Protein AF-A0A7V1K3L9-F1 (afdb_monomer_lite)

Sequence (77 aa):
MDELDEKIHIAFINSFAVIIHNKDAKELIGADAGWFIHNPKYDATMEEVETMLDYFVEIEDYEKCSEIKNYIDANTI

Secondary structure (DSSP, 8-state):
--HHHHHHHHHHHHHHHHHTT---HHHHHTTS----SS-TTSPPPHHHHHHHHHHHHHTT-HHHHHHHHHHHHHH--

Foldseek 3Di:
DDPVVVLVVLQLVLQLCCQLVVDDLVVQCPPVSNHHLDDSVDHDDVVSLVVSLVVCVVVVVVVSNVSSVVVVVVPVD

Radius of gyration: 12.19 Å; chains: 1; bounding box: 29×28×29 Å

Structure (mmCIF, N/CA/C/O backbone):
data_AF-A0A7V1K3L9-F1
#
_entry.id   AF-A0A7V1K3L9-F1
#
loop_
_atom_site.group_PDB
_atom_site.id
_atom_site.type_symbol
_atom_site.label_atom_id
_atom_site.label_alt_id
_atom_site.label_comp_id
_atom_site.label_asym_id
_atom_site.label_entity_id
_atom_site.label_seq_id
_atom_site.pdbx_PDB_ins_code
_atom_site.Cartn_x
_atom_site.Cartn_y
_atom_site.Cartn_z
_atom_site.occupancy
_atom_site.B_iso_or_equiv
_atom_site.auth_seq_id
_atom_site.auth_comp_id
_atom_site.auth_asym_id
_atom_site.auth_atom_id
_atom_site.pdbx_PDB_model_num
ATOM 1 N N . MET A 1 1 ? 13.011 14.260 -8.319 1.00 64.56 1 MET A N 1
ATOM 2 C CA . MET A 1 1 ? 12.720 12.911 -7.827 1.00 64.56 1 MET A CA 1
ATOM 3 C C . MET A 1 1 ? 13.916 12.082 -8.206 1.00 64.56 1 MET A C 1
ATOM 5 O O . MET A 1 1 ? 14.258 12.053 -9.387 1.00 64.56 1 MET A O 1
ATOM 9 N N . ASP A 1 2 ? 14.657 11.624 -7.210 1.00 82.38 2 ASP A N 1
ATOM 10 C CA . ASP A 1 2 ? 15.816 10.778 -7.463 1.00 82.38 2 ASP A CA 1
ATOM 11 C C . ASP A 1 2 ? 15.369 9.332 -7.769 1.00 82.38 2 ASP A C 1
ATOM 13 O O . ASP A 1 2 ? 14.190 8.992 -7.678 1.00 82.38 2 ASP A O 1
ATOM 17 N N . GLU A 1 3 ? 16.298 8.480 -8.208 1.00 82.12 3 GLU A N 1
ATOM 18 C CA . GLU A 1 3 ? 15.999 7.078 -8.549 1.00 82.12 3 GLU A CA 1
ATOM 19 C C . GLU A 1 3 ? 15.524 6.262 -7.326 1.00 82.12 3 GLU A C 1
ATOM 21 O O . GLU A 1 3 ? 14.894 5.213 -7.470 1.00 82.12 3 GLU A O 1
ATOM 26 N N . LEU A 1 4 ? 15.845 6.714 -6.108 1.00 83.81 4 LEU A N 1
ATOM 27 C CA . LEU A 1 4 ? 15.453 6.051 -4.869 1.00 83.81 4 LEU A CA 1
ATOM 28 C C . LEU A 1 4 ? 13.989 6.358 -4.530 1.00 83.81 4 LEU A C 1
ATOM 30 O O . LEU A 1 4 ? 13.240 5.427 -4.236 1.00 83.81 4 LEU A O 1
ATOM 34 N N . ASP A 1 5 ? 13.573 7.617 -4.654 1.00 88.31 5 ASP A N 1
ATOM 35 C CA . ASP A 1 5 ? 12.191 8.071 -4.493 1.00 88.31 5 ASP A CA 1
ATOM 36 C C . ASP A 1 5 ? 11.248 7.303 -5.429 1.00 88.31 5 ASP A C 1
ATOM 38 O O . ASP A 1 5 ? 10.172 6.869 -5.021 1.00 88.31 5 ASP A O 1
ATOM 42 N N . GLU A 1 6 ? 11.665 7.079 -6.680 1.00 90.00 6 GLU A N 1
ATOM 43 C CA . GLU A 1 6 ? 10.875 6.327 -7.660 1.00 90.00 6 GLU A CA 1
ATOM 44 C C . GLU A 1 6 ? 10.704 4.857 -7.248 1.00 90.00 6 GLU A C 1
ATOM 46 O O . GLU A 1 6 ? 9.596 4.322 -7.298 1.00 90.00 6 GLU A O 1
ATOM 51 N N . LYS A 1 7 ? 11.768 4.203 -6.763 1.00 91.19 7 LYS A N 1
ATOM 52 C CA . LYS A 1 7 ? 11.691 2.816 -6.266 1.00 91.19 7 LYS A CA 1
ATOM 53 C C . LYS A 1 7 ? 10.826 2.700 -5.017 1.00 91.19 7 LYS A C 1
ATOM 55 O O . LYS A 1 7 ? 10.074 1.735 -4.897 1.00 91.19 7 LYS A O 1
ATOM 60 N N . ILE A 1 8 ? 10.913 3.672 -4.110 1.00 93.00 8 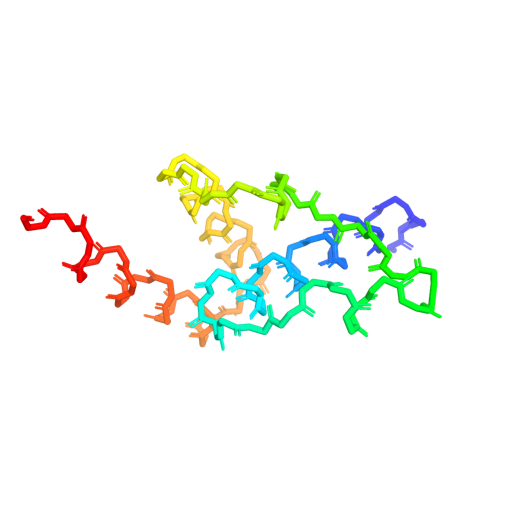ILE A N 1
ATOM 61 C CA . ILE A 1 8 ? 10.063 3.742 -2.918 1.00 93.00 8 ILE A CA 1
ATOM 62 C C . ILE A 1 8 ? 8.601 3.908 -3.339 1.00 93.00 8 ILE A C 1
ATOM 64 O O . ILE A 1 8 ? 7.751 3.143 -2.888 1.00 93.00 8 ILE A O 1
ATOM 68 N N . HIS A 1 9 ? 8.309 4.826 -4.263 1.00 94.88 9 HIS A N 1
ATOM 69 C CA . HIS A 1 9 ? 6.957 5.005 -4.789 1.00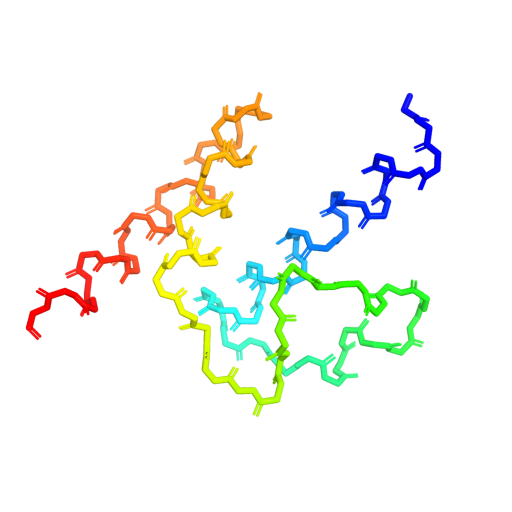 94.88 9 HIS A CA 1
ATOM 70 C C . HIS A 1 9 ? 6.412 3.713 -5.410 1.00 94.88 9 HIS A C 1
ATOM 72 O O . HIS A 1 9 ? 5.315 3.273 -5.065 1.00 94.88 9 HIS A O 1
ATOM 78 N N . ILE A 1 10 ? 7.201 3.048 -6.261 1.00 93.50 10 ILE A N 1
ATOM 79 C CA . ILE A 1 10 ? 6.840 1.752 -6.851 1.00 93.50 10 ILE A CA 1
ATOM 80 C C . ILE A 1 10 ? 6.566 0.712 -5.754 1.00 93.50 10 ILE A C 1
ATOM 82 O O . ILE A 1 10 ? 5.585 -0.026 -5.850 1.00 93.50 10 ILE A O 1
ATOM 86 N N . ALA A 1 11 ? 7.369 0.684 -4.684 1.00 95.06 11 ALA A N 1
ATOM 87 C CA . ALA A 1 11 ? 7.177 -0.236 -3.565 1.00 95.06 11 ALA A CA 1
ATOM 88 C C . ALA A 1 11 ? 5.813 -0.072 -2.883 1.00 95.06 11 ALA A C 1
ATOM 90 O O . ALA A 1 11 ? 5.144 -1.072 -2.588 1.00 95.06 11 ALA A O 1
ATOM 91 N N . PHE A 1 12 ? 5.378 1.170 -2.668 1.00 97.25 12 PHE A N 1
ATOM 92 C CA . PHE A 1 12 ? 4.063 1.473 -2.103 1.00 97.25 12 PHE A CA 1
ATOM 93 C C . PHE A 1 12 ? 2.928 1.135 -3.071 1.00 97.25 12 PHE A C 1
ATOM 95 O O . PHE A 1 12 ? 1.970 0.474 -2.673 1.00 97.25 12 PHE A O 1
ATOM 102 N N . ILE A 1 13 ? 3.050 1.498 -4.351 1.00 96.00 13 ILE A N 1
ATOM 103 C CA . ILE A 1 13 ? 2.031 1.202 -5.373 1.00 96.00 13 ILE A CA 1
ATOM 104 C C . ILE A 1 13 ? 1.813 -0.304 -5.533 1.00 96.00 13 ILE A C 1
ATOM 106 O O . ILE A 1 13 ? 0.674 -0.775 -5.573 1.00 96.00 13 ILE A O 1
ATOM 110 N N . ASN A 1 14 ? 2.890 -1.080 -5.583 1.00 95.19 14 ASN A N 1
ATOM 111 C CA . ASN A 1 14 ? 2.795 -2.529 -5.694 1.00 95.19 14 ASN A CA 1
ATOM 112 C C . ASN A 1 14 ? 2.218 -3.169 -4.435 1.00 95.19 14 ASN A C 1
ATOM 114 O O . ASN A 1 14 ? 1.418 -4.098 -4.527 1.00 95.19 14 ASN A O 1
ATOM 118 N N . SER A 1 15 ? 2.596 -2.668 -3.258 1.00 96.50 15 SER A N 1
ATOM 119 C CA . SER A 1 15 ? 2.060 -3.188 -1.999 1.00 96.50 15 SER A CA 1
ATOM 120 C C . SER A 1 15 ? 0.574 -2.900 -1.865 1.00 96.50 15 SER A C 1
ATOM 122 O O . SER A 1 15 ? -0.184 -3.791 -1.501 1.00 96.50 15 SER A O 1
ATOM 124 N N . PHE A 1 16 ? 0.135 -1.717 -2.284 1.00 97.56 16 PHE A N 1
ATOM 125 C CA . PHE A 1 16 ? -1.276 -1.364 -2.359 1.00 97.56 16 PHE A CA 1
ATOM 126 C C . PHE A 1 16 ? -2.047 -2.308 -3.287 1.00 97.56 16 PHE A C 1
ATOM 128 O O . PHE A 1 16 ? -3.082 -2.856 -2.913 1.00 97.56 16 PHE A O 1
ATOM 135 N N . ALA A 1 17 ? -1.509 -2.575 -4.478 1.00 95.62 17 ALA A N 1
ATOM 136 C CA . ALA A 1 17 ? -2.109 -3.505 -5.427 1.00 95.62 17 ALA A CA 1
ATOM 137 C C . ALA A 1 17 ? -2.263 -4.932 -4.866 1.00 95.62 17 ALA A C 1
ATOM 139 O O . ALA A 1 17 ? -3.284 -5.575 -5.108 1.00 95.62 17 ALA A O 1
ATOM 140 N N . VAL A 1 18 ? -1.271 -5.428 -4.125 1.00 95.00 18 VAL A N 1
ATOM 141 C CA . VAL A 1 18 ? -1.324 -6.768 -3.522 1.00 95.00 18 VAL A CA 1
ATOM 142 C C . VAL A 1 18 ? -2.271 -6.795 -2.325 1.00 95.00 18 VAL A C 1
ATOM 144 O O . VAL A 1 18 ? -3.154 -7.640 -2.275 1.00 95.00 18 VAL A O 1
ATOM 147 N N . ILE A 1 19 ? -2.131 -5.861 -1.386 1.00 96.62 19 ILE A N 1
ATOM 148 C CA . ILE A 1 19 ? -2.837 -5.909 -0.099 1.0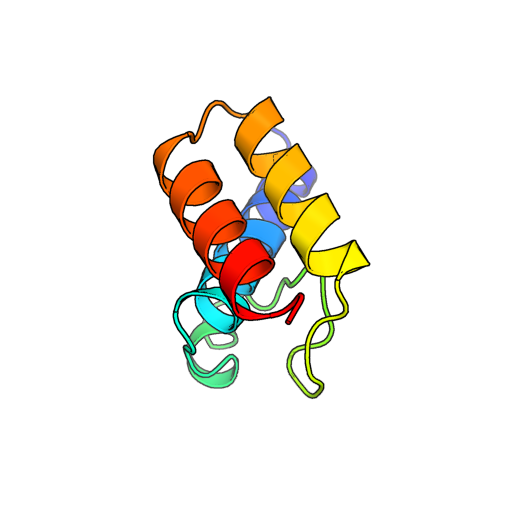0 96.62 19 ILE A CA 1
ATOM 149 C C . ILE A 1 19 ? -4.303 -5.488 -0.251 1.00 96.62 19 ILE A C 1
ATOM 151 O O . ILE A 1 19 ? -5.198 -6.168 0.241 1.00 96.62 19 ILE A O 1
ATOM 155 N N . ILE A 1 20 ? -4.563 -4.377 -0.946 1.00 97.38 20 ILE A N 1
ATOM 156 C CA . ILE A 1 20 ? -5.901 -3.770 -1.024 1.00 97.38 20 ILE A CA 1
ATOM 157 C C . ILE A 1 20 ? -6.717 -4.360 -2.175 1.00 97.38 20 ILE A C 1
ATOM 159 O O . ILE A 1 20 ? -7.917 -4.591 -2.037 1.00 97.38 20 ILE A O 1
ATOM 163 N N . HIS A 1 21 ? -6.070 -4.659 -3.304 1.00 95.12 21 HIS A N 1
ATOM 164 C CA . HIS A 1 21 ? -6.746 -5.191 -4.493 1.00 95.12 21 HIS A CA 1
ATOM 165 C C . HIS A 1 21 ? -6.521 -6.686 -4.738 1.00 95.12 21 HIS A C 1
ATOM 167 O O . HIS A 1 21 ? -7.024 -7.208 -5.735 1.00 95.12 21 HIS A O 1
ATOM 173 N N . ASN A 1 22 ? -5.795 -7.378 -3.856 1.00 92.69 22 ASN A N 1
ATOM 174 C CA . ASN A 1 22 ? -5.543 -8.817 -3.943 1.00 92.69 22 ASN A CA 1
ATOM 175 C C . ASN A 1 22 ? -4.931 -9.259 -5.291 1.00 92.69 22 ASN A C 1
ATOM 177 O O . ASN A 1 22 ? -5.290 -10.305 -5.838 1.00 92.69 22 ASN A O 1
ATOM 181 N N . LYS A 1 23 ? -4.043 -8.437 -5.872 1.00 91.94 23 LYS A N 1
ATOM 182 C CA . LYS A 1 23 ? -3.299 -8.804 -7.089 1.00 91.94 23 LYS A CA 1
ATOM 183 C C . LYS A 1 23 ? -2.184 -9.801 -6.770 1.00 91.94 23 LYS A C 1
ATOM 185 O O . LYS A 1 23 ? -1.553 -9.710 -5.721 1.00 91.94 23 LYS A O 1
ATOM 190 N N . ASP A 1 24 ? -1.886 -10.711 -7.702 1.00 90.25 24 ASP A N 1
ATOM 191 C CA . ASP A 1 24 ? -0.753 -11.631 -7.549 1.00 90.25 24 ASP A CA 1
ATOM 192 C C . ASP A 1 24 ? 0.567 -10.864 -7.721 1.00 90.25 24 ASP A C 1
ATOM 194 O O . ASP A 1 24 ? 0.865 -10.308 -8.780 1.00 90.25 24 ASP A O 1
ATOM 198 N N . ALA A 1 25 ? 1.400 -10.869 -6.680 1.00 89.12 25 ALA A N 1
ATOM 199 C CA . ALA A 1 25 ? 2.708 -10.227 -6.703 1.00 89.12 25 ALA A CA 1
ATOM 200 C C . ALA A 1 25 ? 3.610 -10.732 -7.843 1.00 89.12 25 ALA A C 1
ATOM 202 O O . ALA A 1 25 ? 4.437 -9.977 -8.353 1.00 89.12 25 ALA A O 1
ATOM 203 N N . LYS A 1 26 ? 3.452 -11.984 -8.298 1.00 85.62 26 LYS A N 1
ATOM 204 C CA . LYS A 1 26 ? 4.222 -12.531 -9.429 1.00 85.62 26 LYS A CA 1
ATOM 205 C C . LYS A 1 26 ? 3.952 -11.795 -10.735 1.00 85.62 26 LYS A C 1
ATOM 207 O O . LYS A 1 26 ? 4.861 -11.696 -11.556 1.00 85.62 26 LYS A O 1
ATOM 212 N N . GLU A 1 27 ? 2.744 -11.270 -10.918 1.00 81.50 27 GLU A N 1
ATOM 213 C CA . GLU A 1 27 ? 2.380 -10.480 -12.097 1.00 81.50 27 GLU A CA 1
ATOM 214 C C . GLU A 1 27 ? 3.066 -9.105 -12.090 1.00 81.50 27 GLU A C 1
ATOM 216 O O . GLU A 1 27 ? 3.309 -8.535 -13.151 1.00 81.50 27 GLU A O 1
ATOM 221 N N . LEU A 1 28 ? 3.446 -8.602 -10.909 1.00 76.44 28 LEU A N 1
ATOM 222 C CA . LEU A 1 28 ? 4.106 -7.304 -10.719 1.00 76.44 28 LEU A CA 1
ATOM 223 C C . LEU A 1 28 ? 5.644 -7.389 -10.798 1.00 76.44 28 LEU A C 1
ATOM 225 O O . LEU A 1 28 ? 6.312 -6.407 -11.109 1.00 76.44 28 LEU A O 1
ATOM 229 N N . ILE A 1 29 ? 6.223 -8.572 -10.565 1.00 72.25 29 ILE A N 1
ATOM 230 C CA . ILE A 1 29 ? 7.683 -8.794 -10.505 1.00 72.25 29 ILE A CA 1
ATOM 231 C C . ILE A 1 29 ? 8.343 -8.863 -11.901 1.00 72.25 29 ILE A C 1
ATOM 233 O O . ILE A 1 29 ? 9.556 -8.700 -12.020 1.00 72.25 29 ILE A O 1
ATOM 237 N N . GLY A 1 30 ? 7.579 -9.068 -12.978 1.00 62.16 30 GLY A N 1
ATOM 238 C CA . GLY A 1 30 ? 8.109 -9.377 -14.315 1.00 62.16 30 GLY A CA 1
ATOM 239 C C . GLY A 1 30 ? 8.813 -8.248 -15.087 1.00 62.16 30 GLY A C 1
ATOM 240 O O . GLY A 1 30 ? 9.225 -8.495 -16.218 1.00 62.16 30 GLY A O 1
ATOM 241 N N . ALA A 1 31 ? 8.944 -7.034 -14.537 1.00 55.34 31 ALA A N 1
ATOM 242 C CA . ALA A 1 31 ? 9.323 -5.845 -15.316 1.00 55.34 31 ALA A CA 1
ATOM 243 C C . ALA A 1 31 ? 10.248 -4.832 -14.598 1.00 55.34 31 ALA A C 1
ATOM 245 O O . ALA A 1 31 ? 10.104 -3.639 -14.817 1.00 55.34 31 ALA A O 1
ATOM 246 N N . ASP A 1 32 ? 11.166 -5.260 -13.722 1.00 55.50 32 ASP A N 1
ATOM 247 C CA . ASP A 1 32 ? 12.014 -4.373 -12.880 1.00 55.50 32 ASP A CA 1
ATOM 248 C C . ASP A 1 32 ? 11.258 -3.587 -11.780 1.00 55.50 32 ASP A C 1
ATOM 250 O O . ASP A 1 32 ? 11.857 -2.848 -10.997 1.00 55.50 32 ASP A O 1
ATOM 254 N N . ALA A 1 33 ? 9.953 -3.836 -11.632 1.00 61.75 33 ALA A N 1
ATOM 255 C CA . ALA A 1 33 ? 9.078 -3.277 -10.601 1.00 61.75 33 ALA A CA 1
ATOM 256 C C . ALA A 1 33 ? 8.871 -4.235 -9.410 1.00 61.75 33 ALA A C 1
ATOM 258 O O . ALA A 1 33 ? 7.810 -4.257 -8.807 1.00 61.75 33 ALA A O 1
ATOM 259 N N . GLY A 1 34 ? 9.863 -5.051 -9.046 1.00 78.38 34 GLY A N 1
ATOM 260 C CA . GLY A 1 34 ? 9.757 -6.032 -7.952 1.00 78.38 34 GLY A CA 1
ATOM 261 C C . GLY A 1 34 ? 9.875 -5.451 -6.536 1.00 78.38 34 GLY A C 1
ATOM 262 O O . GLY A 1 34 ? 10.263 -6.175 -5.620 1.00 78.38 34 GLY A O 1
ATOM 263 N N . TRP A 1 35 ? 9.616 -4.157 -6.356 1.00 90.25 35 TRP A N 1
ATOM 264 C CA . TRP A 1 35 ? 9.739 -3.481 -5.067 1.00 90.25 35 TRP A CA 1
ATOM 265 C C . TRP A 1 35 ? 8.419 -3.557 -4.311 1.00 90.25 35 TRP A C 1
ATOM 267 O O . TRP A 1 35 ? 7.359 -3.329 -4.891 1.00 90.25 35 TRP A O 1
ATOM 277 N N . PHE A 1 36 ? 8.496 -3.871 -3.022 1.00 94.56 36 PHE A N 1
ATOM 278 C CA . PHE A 1 36 ? 7.368 -3.936 -2.099 1.00 94.56 36 PHE A CA 1
ATOM 279 C C . PHE A 1 36 ? 7.837 -3.426 -0.737 1.00 94.56 36 PHE A C 1
ATOM 281 O O . PHE A 1 36 ? 8.986 -3.656 -0.359 1.00 94.56 36 PHE A O 1
ATOM 288 N N . ILE A 1 37 ? 6.954 -2.752 -0.004 1.00 95.25 37 ILE A N 1
ATOM 289 C CA . ILE A 1 37 ? 7.206 -2.345 1.387 1.00 95.25 37 ILE A CA 1
ATOM 290 C C . ILE A 1 37 ? 6.970 -3.491 2.383 1.00 95.25 37 ILE A C 1
ATOM 292 O O . ILE A 1 37 ? 7.340 -3.373 3.543 1.00 95.25 37 ILE A O 1
ATOM 296 N N . HIS A 1 38 ? 6.383 -4.594 1.911 1.00 94.50 38 HIS A N 1
ATOM 297 C CA . HIS A 1 38 ? 6.096 -5.808 2.669 1.00 94.50 38 HIS A CA 1
ATOM 298 C C . HIS A 1 38 ? 6.687 -7.032 1.957 1.00 94.50 38 HIS A C 1
ATOM 300 O O . HIS A 1 38 ? 7.123 -6.952 0.805 1.00 94.50 38 HIS A O 1
ATOM 306 N N . ASN A 1 39 ? 6.684 -8.193 2.613 1.00 92.75 39 ASN A N 1
ATOM 307 C CA . ASN A 1 39 ? 7.023 -9.454 1.953 1.00 92.75 39 ASN A CA 1
ATOM 308 C C . ASN A 1 39 ? 5.765 -10.102 1.343 1.00 92.75 39 ASN A C 1
ATOM 310 O O . ASN A 1 39 ? 4.997 -10.709 2.087 1.00 92.75 39 ASN A O 1
ATOM 314 N N . PRO A 1 40 ? 5.584 -10.101 0.008 1.00 91.38 40 PRO A N 1
ATOM 315 C CA . PRO A 1 40 ? 4.342 -10.553 -0.630 1.00 91.38 40 PRO A CA 1
ATOM 316 C C . PRO A 1 40 ? 4.107 -12.073 -0.574 1.00 91.38 40 PRO A C 1
ATOM 318 O O . PRO A 1 40 ? 3.149 -12.582 -1.148 1.00 91.38 40 PRO A O 1
ATOM 321 N N . LYS A 1 41 ? 5.005 -12.838 0.061 1.00 89.50 41 LYS A N 1
ATOM 322 C CA . LYS A 1 41 ? 4.802 -14.272 0.332 1.00 89.50 41 LYS A CA 1
ATOM 323 C C . LYS A 1 41 ? 3.977 -14.531 1.591 1.00 89.50 41 LYS A C 1
ATOM 325 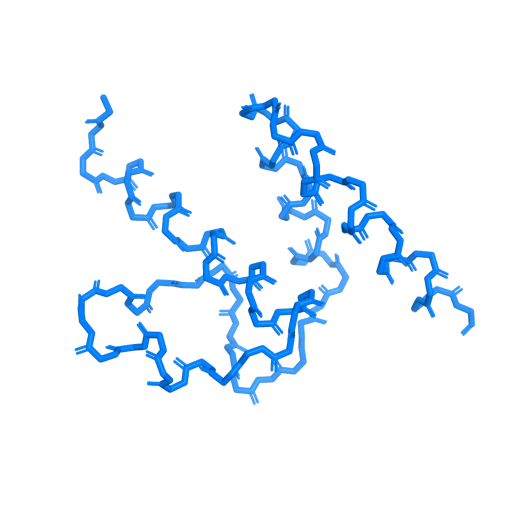O O . LYS A 1 41 ? 3.592 -15.679 1.812 1.00 89.50 41 LYS A O 1
ATOM 330 N N . TYR A 1 42 ? 3.788 -13.514 2.421 1.00 92.12 42 TYR A N 1
ATOM 331 C CA . TYR A 1 42 ? 3.079 -13.586 3.688 1.00 92.12 42 TYR A CA 1
ATOM 332 C C . TYR A 1 42 ? 1.984 -12.526 3.715 1.00 92.12 42 TYR A C 1
ATOM 334 O O . TYR A 1 42 ? 2.037 -11.557 2.957 1.00 92.12 42 TYR A O 1
ATOM 342 N N . ASP A 1 43 ? 1.013 -12.715 4.602 1.00 91.44 43 ASP A N 1
ATOM 343 C CA . ASP A 1 43 ? 0.013 -11.689 4.863 1.00 91.44 43 ASP A CA 1
ATOM 344 C C . ASP A 1 43 ? 0.698 -10.438 5.424 1.00 91.44 43 ASP A C 1
ATOM 346 O O . ASP A 1 43 ? 1.608 -10.537 6.256 1.00 91.44 43 ASP A O 1
ATOM 350 N N . ALA A 1 44 ? 0.258 -9.270 4.961 1.00 94.69 44 ALA A N 1
ATOM 351 C CA . ALA A 1 44 ? 0.756 -8.003 5.468 1.00 94.69 44 ALA A CA 1
ATOM 352 C C . ALA A 1 44 ? 0.329 -7.799 6.926 1.00 94.69 44 ALA A C 1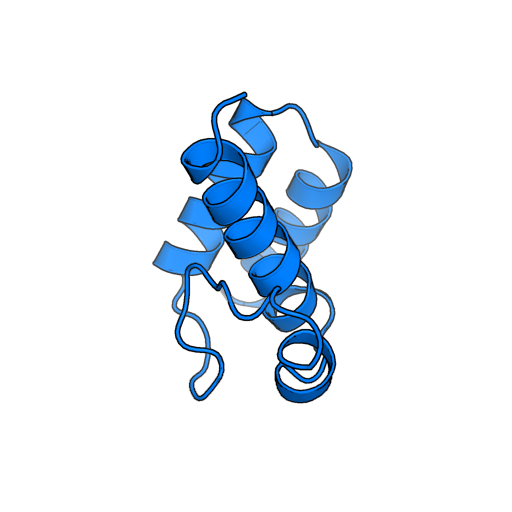
ATOM 354 O O . ALA A 1 44 ? -0.801 -8.087 7.328 1.00 94.69 44 ALA A O 1
ATOM 355 N N . THR A 1 45 ? 1.249 -7.267 7.715 1.00 96.25 45 THR A N 1
ATOM 356 C CA . THR A 1 45 ? 0.994 -6.797 9.073 1.00 96.25 45 THR A CA 1
ATOM 357 C C . THR A 1 45 ? 0.203 -5.492 9.050 1.00 96.25 45 THR A C 1
ATOM 359 O O . THR A 1 45 ? 0.265 -4.730 8.086 1.00 96.25 45 THR A O 1
ATOM 362 N N . MET A 1 46 ? -0.513 -5.191 10.136 1.00 96.06 46 MET A N 1
ATOM 363 C CA . MET A 1 46 ? -1.232 -3.916 10.231 1.00 96.06 46 MET A CA 1
ATOM 364 C C . MET A 1 46 ? -0.279 -2.710 10.194 1.00 96.06 46 MET A C 1
ATOM 366 O O . MET A 1 46 ? -0.610 -1.698 9.593 1.00 96.06 46 MET A O 1
ATOM 370 N N . GLU A 1 47 ? 0.934 -2.843 10.738 1.00 96.56 47 GLU A N 1
ATOM 371 C CA . GLU A 1 47 ? 1.966 -1.797 10.676 1.00 96.56 47 GLU A CA 1
ATOM 372 C C . GLU A 1 47 ? 2.379 -1.478 9.227 1.00 96.56 47 GLU A C 1
ATOM 374 O O . GLU A 1 47 ? 2.530 -0.312 8.864 1.00 96.56 47 GLU A O 1
ATOM 379 N N . GLU A 1 48 ? 2.505 -2.489 8.360 1.00 97.25 48 GLU A N 1
ATOM 380 C CA . GLU A 1 48 ? 2.785 -2.285 6.929 1.00 97.25 48 GLU A CA 1
ATOM 381 C C . GLU A 1 48 ? 1.616 -1.579 6.218 1.00 97.25 48 GLU A C 1
ATOM 383 O O . GLU A 1 48 ? 1.836 -0.743 5.340 1.00 97.25 48 GLU A O 1
ATOM 388 N N . VAL A 1 49 ? 0.373 -1.868 6.619 1.00 98.00 49 VAL A N 1
ATOM 389 C CA . VAL A 1 49 ? -0.831 -1.205 6.089 1.00 98.00 49 VAL A CA 1
ATOM 390 C C . VAL A 1 49 ? -0.912 0.255 6.543 1.00 98.00 49 VAL A C 1
ATOM 392 O O . VAL A 1 49 ? -1.193 1.134 5.730 1.00 98.00 49 VAL A O 1
ATOM 395 N N . GLU A 1 50 ? -0.630 0.534 7.814 1.00 97.88 50 GLU A N 1
ATOM 396 C CA . GLU A 1 50 ? -0.588 1.892 8.370 1.00 97.88 50 GLU A CA 1
ATOM 397 C C . GLU A 1 50 ? 0.542 2.717 7.741 1.00 97.88 50 GLU A C 1
ATOM 399 O O . GLU A 1 50 ? 0.311 3.840 7.299 1.00 97.88 50 GLU A O 1
ATOM 404 N N . THR A 1 51 ? 1.728 2.127 7.570 1.00 98.00 51 THR A N 1
ATOM 405 C CA . THR A 1 51 ? 2.858 2.764 6.868 1.00 98.00 51 THR A CA 1
ATOM 406 C C . THR A 1 51 ? 2.480 3.146 5.435 1.00 98.00 51 THR A C 1
ATOM 408 O O . THR A 1 51 ? 2.852 4.207 4.934 1.00 98.00 51 THR A O 1
ATOM 411 N N . MET A 1 52 ? 1.715 2.289 4.754 1.00 97.69 52 MET A N 1
ATOM 412 C CA . MET A 1 52 ? 1.206 2.571 3.415 1.00 97.69 52 MET A CA 1
ATOM 413 C C . MET A 1 52 ? 0.185 3.714 3.407 1.00 97.69 52 MET A C 1
ATOM 415 O O . MET A 1 52 ? 0.206 4.533 2.488 1.00 97.69 52 MET A O 1
ATOM 419 N N . LEU A 1 53 ? -0.686 3.798 4.418 1.00 98.56 53 LEU A N 1
ATOM 420 C CA . LEU A 1 53 ? -1.610 4.922 4.576 1.00 98.56 53 LEU A CA 1
ATOM 421 C C . LEU A 1 53 ? -0.848 6.239 4.753 1.00 98.56 53 LEU A C 1
ATOM 423 O O . LEU A 1 53 ? -1.153 7.203 4.052 1.00 98.56 53 LEU A O 1
ATOM 427 N N . ASP A 1 54 ? 0.144 6.268 5.642 1.00 98.44 54 ASP A N 1
ATOM 428 C CA . ASP A 1 54 ? 0.945 7.465 5.922 1.00 98.44 54 ASP A CA 1
ATOM 429 C C . ASP A 1 54 ? 1.633 7.990 4.656 1.00 98.44 54 ASP A C 1
ATOM 431 O O . ASP A 1 54 ? 1.580 9.187 4.369 1.00 98.44 54 ASP A O 1
ATOM 435 N N . TYR A 1 55 ? 2.185 7.089 3.840 1.00 98.38 55 TYR A N 1
ATOM 436 C CA . TYR A 1 55 ? 2.787 7.448 2.559 1.00 98.38 55 TYR A CA 1
ATOM 437 C C . TYR A 1 55 ? 1.795 8.113 1.596 1.00 98.38 55 TYR A C 1
ATOM 439 O O . TYR A 1 55 ? 2.083 9.165 1.022 1.00 98.38 55 TYR A O 1
ATOM 447 N N . PHE A 1 56 ? 0.609 7.525 1.406 1.00 98.50 56 PHE A N 1
ATOM 448 C CA . PHE A 1 56 ? -0.384 8.099 0.494 1.00 98.50 56 PHE A CA 1
ATOM 449 C C . PHE A 1 56 ? -0.989 9.404 1.020 1.00 98.50 56 PHE A C 1
ATOM 451 O O . PHE A 1 56 ? -1.383 10.249 0.218 1.00 98.50 56 PHE A O 1
ATOM 458 N N . VAL A 1 57 ? -1.009 9.610 2.341 1.00 98.50 57 VAL A N 1
ATOM 459 C CA . VAL A 1 57 ? -1.350 10.905 2.945 1.00 98.50 57 VAL A CA 1
ATOM 460 C C . VAL A 1 57 ? -0.287 11.953 2.617 1.00 98.50 57 VAL A C 1
ATOM 462 O O . VAL A 1 57 ? -0.652 13.070 2.252 1.00 98.50 57 VAL A O 1
ATOM 465 N N . GLU A 1 58 ? 1.000 11.605 2.712 1.00 97.88 58 GLU A N 1
ATOM 466 C CA . GLU A 1 58 ? 2.122 12.510 2.419 1.00 97.88 58 GLU A CA 1
ATOM 467 C C . GLU A 1 58 ? 2.096 13.017 0.972 1.00 97.88 58 GLU A C 1
ATOM 469 O O . GLU A 1 58 ? 2.328 14.201 0.730 1.00 97.88 58 GLU A O 1
ATOM 474 N N . ILE A 1 59 ? 1.763 12.147 0.014 1.00 97.31 59 ILE A N 1
ATOM 475 C CA . ILE A 1 59 ? 1.668 12.515 -1.408 1.00 97.31 59 ILE A CA 1
ATOM 476 C C . ILE A 1 59 ? 0.262 12.968 -1.841 1.00 97.31 59 ILE A C 1
ATOM 478 O O . ILE A 1 59 ? 0.016 13.133 -3.035 1.00 97.31 59 ILE A O 1
ATOM 482 N N . GLU A 1 60 ? -0.651 13.162 -0.885 1.00 98.12 60 GLU A N 1
ATOM 483 C CA . GLU A 1 60 ? -2.030 13.632 -1.088 1.00 98.12 60 GLU A CA 1
ATOM 484 C C . GLU A 1 60 ? -2.898 12.738 -2.007 1.00 98.12 60 GLU A C 1
ATOM 486 O O . GLU A 1 60 ? -3.874 13.190 -2.611 1.00 98.12 60 GLU A O 1
ATOM 491 N N . ASP A 1 61 ? -2.599 11.436 -2.084 1.00 98.19 61 ASP A N 1
ATOM 492 C CA . ASP A 1 61 ? -3.394 10.445 -2.822 1.00 98.19 61 ASP A CA 1
ATOM 493 C C . ASP A 1 61 ? -4.556 9.933 -1.956 1.00 98.19 61 ASP A C 1
ATOM 495 O O . ASP A 1 61 ? -4.574 8.817 -1.420 1.00 98.19 61 ASP A O 1
ATOM 499 N N . TYR A 1 62 ? -5.543 10.806 -1.765 1.00 97.50 62 TYR A N 1
ATOM 500 C CA . TYR A 1 62 ? -6.646 10.552 -0.841 1.00 97.50 62 TYR A CA 1
ATOM 501 C C . TYR A 1 62 ? -7.611 9.451 -1.301 1.00 97.50 62 TYR A C 1
ATOM 503 O O . TYR A 1 62 ? -8.333 8.902 -0.466 1.00 97.50 62 TYR A O 1
ATOM 511 N N . GLU A 1 63 ? -7.616 9.098 -2.589 1.00 98.31 63 GLU A N 1
ATOM 512 C CA . GLU A 1 63 ? -8.386 7.959 -3.102 1.00 98.31 63 GLU A CA 1
ATOM 513 C C . GLU A 1 63 ? -7.864 6.657 -2.482 1.00 98.31 63 GLU A C 1
ATOM 515 O O . GLU A 1 63 ? -8.611 5.960 -1.790 1.00 98.31 63 GLU A O 1
ATOM 520 N N . LYS A 1 64 ? -6.551 6.410 -2.580 1.00 98.31 64 LYS A N 1
ATOM 521 C CA . LYS A 1 64 ? -5.918 5.237 -1.957 1.00 98.31 64 LYS A CA 1
ATOM 522 C C . LYS A 1 64 ? -6.029 5.264 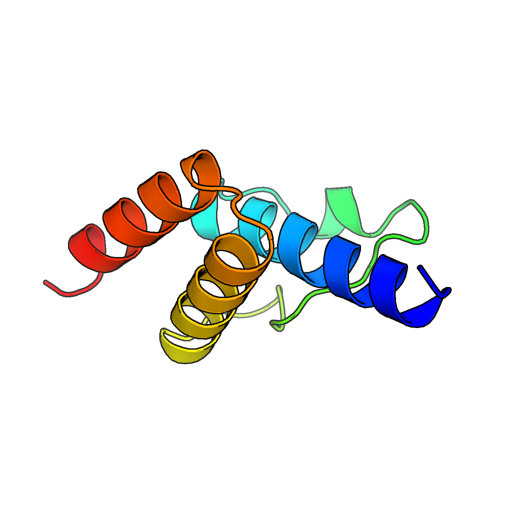-0.441 1.00 98.31 64 LYS A C 1
ATOM 524 O O . LYS A 1 64 ? -6.286 4.230 0.170 1.00 98.31 64 LYS A O 1
ATOM 529 N N . CYS A 1 65 ? -5.915 6.443 0.174 1.00 98.69 65 CYS A N 1
ATOM 530 C CA . CYS A 1 65 ? -6.129 6.587 1.615 1.00 98.69 65 CYS A CA 1
ATOM 531 C C . CYS A 1 65 ? -7.519 6.096 2.043 1.00 98.69 65 CYS A C 1
ATOM 533 O O . CYS A 1 65 ? -7.655 5.455 3.086 1.00 98.69 65 CYS A O 1
ATOM 535 N N . SER A 1 66 ? -8.558 6.406 1.260 1.00 98.56 66 SER A N 1
ATOM 536 C CA . SER A 1 66 ? -9.920 5.963 1.560 1.00 98.56 66 SER A CA 1
ATOM 537 C C . SER A 1 66 ? -10.042 4.443 1.481 1.00 98.56 66 SER A C 1
ATOM 539 O O . SER A 1 66 ? -10.694 3.842 2.332 1.00 98.56 66 SER A O 1
ATOM 541 N N . GLU A 1 67 ? -9.419 3.815 0.486 1.00 98.62 67 GLU A N 1
ATOM 542 C CA . GLU A 1 67 ? -9.448 2.359 0.325 1.00 98.62 67 GLU A CA 1
ATOM 543 C C . GLU A 1 67 ? -8.697 1.639 1.448 1.00 98.62 67 GLU A C 1
ATOM 545 O O . GLU A 1 67 ? -9.196 0.653 1.990 1.00 98.62 67 GLU A O 1
ATOM 550 N N . ILE A 1 68 ? -7.545 2.171 1.866 1.00 98.19 68 ILE A N 1
ATOM 551 C CA . ILE A 1 68 ? -6.765 1.603 2.973 1.00 98.19 68 ILE A CA 1
ATOM 552 C C . ILE A 1 68 ? -7.540 1.692 4.288 1.00 98.19 68 ILE A C 1
ATOM 554 O O . ILE A 1 68 ? -7.593 0.716 5.030 1.00 98.19 68 ILE A O 1
ATOM 558 N N . LYS A 1 69 ? -8.203 2.820 4.566 1.00 97.88 69 LYS A N 1
ATOM 559 C CA . LYS A 1 69 ? -9.048 2.954 5.765 1.00 97.88 69 LYS A CA 1
ATOM 560 C C . LYS A 1 69 ? -10.193 1.946 5.775 1.00 97.88 69 LYS A C 1
ATOM 562 O O . LYS A 1 69 ? -10.405 1.288 6.786 1.00 97.88 69 LYS A O 1
ATOM 567 N N . ASN A 1 70 ? -10.861 1.757 4.636 1.00 97.81 70 ASN A N 1
ATOM 568 C CA . ASN A 1 70 ? -11.903 0.737 4.506 1.00 97.81 70 ASN A CA 1
ATOM 569 C C . ASN A 1 70 ? -11.356 -0.676 4.771 1.00 97.81 70 ASN A C 1
ATOM 571 O O . ASN A 1 70 ? -12.028 -1.487 5.406 1.00 97.81 70 ASN A O 1
ATOM 575 N N . TYR A 1 71 ? -10.141 -0.974 4.297 1.00 97.19 71 TYR A N 1
ATOM 576 C CA . TYR A 1 71 ? -9.471 -2.244 4.571 1.00 97.19 71 TYR A CA 1
ATOM 577 C C . TYR A 1 71 ? -9.163 -2.420 6.066 1.00 97.19 71 TYR A C 1
ATOM 579 O O . TYR A 1 71 ? -9.445 -3.485 6.615 1.00 97.19 71 TYR A O 1
ATOM 587 N N . ILE A 1 72 ? -8.628 -1.394 6.736 1.00 96.88 72 ILE A N 1
ATOM 588 C CA . ILE A 1 72 ? -8.342 -1.423 8.181 1.00 96.88 72 ILE A CA 1
ATOM 589 C C . ILE A 1 72 ? -9.633 -1.684 8.965 1.00 96.88 72 ILE A C 1
ATOM 591 O O . ILE A 1 72 ? -9.700 -2.636 9.745 1.00 96.88 72 ILE A O 1
ATOM 595 N N . ASP A 1 73 ? -10.689 -0.914 8.702 1.00 96.38 73 ASP A N 1
ATOM 596 C CA . ASP A 1 73 ? -11.976 -1.048 9.392 1.00 96.38 73 ASP A CA 1
ATOM 597 C C . ASP A 1 73 ? -12.567 -2.463 9.244 1.00 96.38 73 ASP A C 1
ATOM 599 O O . ASP A 1 73 ? -13.136 -3.008 10.191 1.00 96.38 73 ASP A O 1
ATOM 603 N N . ALA A 1 74 ? -12.385 -3.096 8.080 1.00 94.94 74 ALA A N 1
ATOM 604 C CA . ALA A 1 74 ? -12.851 -4.456 7.816 1.00 94.94 74 ALA A CA 1
ATOM 605 C C . ALA A 1 74 ? -12.041 -5.560 8.527 1.00 94.94 74 ALA A C 1
ATOM 607 O O . ALA A 1 74 ? -12.557 -6.664 8.693 1.00 94.94 74 ALA A O 1
ATOM 608 N N . ASN A 1 75 ? -10.799 -5.287 8.941 1.00 89.56 75 ASN A N 1
ATOM 609 C CA . ASN A 1 75 ? -9.865 -6.274 9.507 1.00 89.56 75 ASN A CA 1
ATOM 610 C C . ASN A 1 75 ? -9.560 -6.064 11.002 1.00 89.56 75 ASN A C 1
ATOM 612 O O . ASN A 1 75 ? -8.716 -6.762 11.560 1.00 89.56 75 ASN A O 1
ATOM 616 N N . THR A 1 76 ? -10.245 -5.127 11.664 1.00 78.44 76 THR A N 1
ATOM 617 C CA . THR A 1 76 ? -10.061 -4.829 13.100 1.00 78.44 76 THR A CA 1
ATOM 618 C C . THR A 1 76 ? -11.234 -5.329 13.968 1.00 78.44 76 THR A C 1
ATOM 620 O O . THR A 1 76 ? -11.431 -4.845 15.083 1.00 78.44 76 THR A O 1
ATOM 623 N N . ILE A 1 77 ? -12.032 -6.281 13.457 1.00 50.47 77 ILE A N 1
ATOM 624 C CA . ILE A 1 77 ? -13.226 -6.858 14.114 1.00 50.47 77 ILE A CA 1
ATOM 625 C C . ILE A 1 77 ? -12.912 -8.213 14.752 1.00 50.47 77 ILE A C 1
ATOM 627 O O . ILE A 1 77 ? -12.339 -9.076 14.051 1.00 50.47 77 ILE A O 1
#

pLDDT: mean 90.78, std 11.13, range [50.47, 98.69]